Protein AF-A0AAU7D6H2-F1 (afdb_monomer_lite)

Secondary structure (DSSP, 8-state):
---------------------------PPPPPP--HHHHHHHHHTT-S-------TT-HHHHHHHHHHHHSTTHHHH------TT--GGGHHHHHHHHTT----HHHHTHHHHS-S-TT------TT--

Organism: NCBI:txid3035702

Sequence (129 aa):
MVKATTIALLIAALVTSVESSTAIGQTTALPTVTMATDGILNAFQNNPLVGLSDSHGFAQEEDFYVSLVRDPRFAKQVGNVVVEFGNASQQQTIDRYVNGGDVPYDELREVWADTSYVGWFPQLRPWDT

Structure (mmCIF, N/CA/C/O backbone):
data_AF-A0AAU7D6H2-F1
#
_entry.id   AF-A0AAU7D6H2-F1
#
loop_
_atom_site.group_PDB
_atom_site.id
_atom_site.type_symbol
_atom_site.label_atom_id
_atom_site.label_alt_id
_atom_site.label_comp_id
_atom_site.label_asym_id
_atom_site.label_entity_id
_atom_site.label_seq_id
_atom_site.pdbx_PDB_ins_code
_atom_site.Cartn_x
_atom_site.Cartn_y
_atom_site.Cartn_z
_atom_site.occupancy
_atom_site.B_iso_or_equiv
_atom_site.auth_seq_id
_atom_site.auth_comp_id
_atom_site.auth_asym_id
_atom_site.auth_atom_id
_atom_site.pdbx_PDB_model_num
ATOM 1 N N . MET A 1 1 ? -25.245 67.873 -8.830 1.00 43.09 1 MET A N 1
ATOM 2 C CA . MET A 1 1 ? -24.529 66.581 -8.822 1.00 43.09 1 MET A CA 1
ATOM 3 C C . MET A 1 1 ? -23.311 66.692 -7.924 1.00 43.09 1 MET A C 1
ATOM 5 O O . MET A 1 1 ? -22.294 67.167 -8.387 1.00 43.09 1 MET A O 1
ATOM 9 N N . VAL A 1 2 ? -23.461 66.312 -6.653 1.00 38.94 2 VAL A N 1
ATOM 10 C CA . VAL A 1 2 ? -22.453 65.730 -5.745 1.00 38.94 2 VAL A CA 1
ATOM 11 C C . VAL A 1 2 ? -23.292 65.108 -4.627 1.00 38.94 2 VAL A C 1
ATOM 13 O O . VAL A 1 2 ? -24.121 65.812 -4.056 1.00 38.94 2 VAL A O 1
ATOM 16 N N . LYS A 1 3 ? -23.124 63.822 -4.320 1.00 32.12 3 LYS A N 1
ATOM 17 C CA . LYS A 1 3 ? -23.473 63.274 -3.001 1.00 32.12 3 LYS A CA 1
ATOM 18 C C . LYS A 1 3 ? -22.454 62.197 -2.656 1.00 32.12 3 LYS A C 1
ATOM 20 O O . LYS A 1 3 ? -22.535 61.064 -3.119 1.00 32.12 3 LYS A O 1
ATOM 25 N N . ALA A 1 4 ? -21.460 62.625 -1.886 1.00 41.56 4 ALA A N 1
ATOM 26 C CA . ALA A 1 4 ? -20.564 61.759 -1.145 1.00 41.56 4 ALA A CA 1
ATOM 27 C C . ALA A 1 4 ? -21.394 60.892 -0.191 1.00 41.56 4 ALA A C 1
ATOM 29 O O . ALA A 1 4 ? -22.298 61.405 0.468 1.00 41.56 4 ALA A O 1
ATOM 30 N N . THR A 1 5 ? -21.088 59.599 -0.117 1.00 42.31 5 THR A N 1
ATOM 31 C CA . THR A 1 5 ? -21.578 58.747 0.969 1.00 42.31 5 THR A CA 1
ATOM 32 C C . THR A 1 5 ? -20.379 58.123 1.663 1.00 42.31 5 THR A C 1
ATOM 34 O O . THR A 1 5 ? -19.581 57.406 1.068 1.00 42.31 5 THR A O 1
ATOM 37 N N . THR A 1 6 ? -20.258 58.522 2.919 1.00 36.59 6 THR A N 1
ATOM 38 C CA . THR A 1 6 ? -19.269 58.204 3.940 1.00 36.59 6 THR A CA 1
ATOM 39 C C . THR A 1 6 ? -19.130 56.700 4.175 1.00 36.59 6 THR A C 1
ATOM 41 O O . THR A 1 6 ? -20.121 56.020 4.432 1.00 36.59 6 THR A O 1
ATOM 44 N N . ILE A 1 7 ? -17.896 56.191 4.157 1.00 39.84 7 ILE A N 1
ATOM 45 C CA . ILE A 1 7 ? -17.556 54.862 4.679 1.00 39.84 7 ILE A CA 1
ATOM 46 C C . ILE A 1 7 ? -17.443 54.992 6.201 1.00 39.84 7 ILE A C 1
ATOM 48 O O . ILE A 1 7 ? -16.551 55.672 6.708 1.00 39.84 7 ILE A O 1
ATOM 52 N N . ALA A 1 8 ? -18.372 54.379 6.930 1.00 36.53 8 ALA A N 1
ATOM 53 C CA . ALA A 1 8 ? -18.313 54.284 8.382 1.00 36.53 8 ALA A CA 1
ATOM 54 C C . ALA A 1 8 ? -17.320 53.180 8.785 1.00 36.53 8 ALA A C 1
ATOM 56 O O . ALA A 1 8 ? -17.556 51.999 8.541 1.00 36.53 8 ALA A O 1
ATOM 57 N N . LEU A 1 9 ? -16.203 53.573 9.399 1.00 34.91 9 LEU A N 1
ATOM 58 C CA . LEU A 1 9 ? -15.271 52.674 10.080 1.00 34.91 9 LEU A CA 1
ATOM 59 C C . LEU A 1 9 ? -15.867 52.271 11.437 1.00 34.91 9 LEU A C 1
ATOM 61 O O . LEU A 1 9 ? -15.878 53.060 12.379 1.00 34.91 9 LEU A O 1
ATOM 65 N N . LEU A 1 10 ? -16.367 51.040 11.533 1.00 36.06 10 LEU A N 1
ATOM 66 C CA . LEU A 1 10 ? -16.725 50.392 12.795 1.00 36.06 10 LEU A CA 1
ATOM 67 C C . LEU A 1 10 ? -15.473 49.722 13.375 1.00 36.06 10 LEU A C 1
ATOM 69 O O . LEU A 1 10 ? -15.108 48.620 12.977 1.00 36.06 10 LEU A O 1
ATOM 73 N N . ILE A 1 11 ? -14.808 50.394 14.315 1.00 40.72 11 ILE A N 1
ATOM 74 C CA . ILE A 1 11 ? -13.787 49.773 15.168 1.00 40.72 11 ILE A CA 1
ATOM 75 C C . ILE A 1 11 ? -14.528 49.155 16.356 1.00 40.72 11 ILE A C 1
ATOM 77 O O . ILE A 1 11 ? -14.877 49.845 17.312 1.00 40.72 11 ILE A O 1
ATOM 81 N N . ALA A 1 12 ? -14.819 47.858 16.276 1.00 46.69 12 ALA A N 1
ATOM 82 C CA . ALA A 1 12 ? -15.301 47.096 17.419 1.00 46.69 12 ALA A CA 1
ATOM 83 C C . ALA A 1 12 ? -14.110 46.788 18.340 1.00 46.69 12 ALA A C 1
ATOM 85 O O . ALA A 1 12 ? -13.179 46.082 17.955 1.00 46.69 12 ALA A O 1
ATOM 86 N N . ALA A 1 13 ? -14.127 47.347 19.550 1.00 45.62 13 ALA A N 1
ATOM 87 C CA . ALA A 1 13 ? -13.177 47.015 20.601 1.00 45.62 13 ALA A CA 1
ATOM 88 C C . ALA A 1 13 ? -13.409 45.563 21.052 1.00 45.62 13 ALA A C 1
ATOM 90 O O . ALA A 1 13 ? -14.440 45.248 21.646 1.00 45.62 13 ALA A O 1
ATOM 91 N N . LEU A 1 14 ? -12.462 44.675 20.746 1.00 45.78 14 LEU A N 1
ATOM 92 C CA . LEU A 1 14 ? -12.494 43.284 21.182 1.00 45.78 14 LEU A CA 1
ATOM 93 C C . LEU A 1 14 ? -11.931 43.202 22.607 1.00 45.78 14 LEU A C 1
ATOM 95 O O . LEU A 1 14 ? -10.720 43.240 22.816 1.00 45.78 14 LEU A O 1
ATOM 99 N N . VAL A 1 15 ? -12.820 43.127 23.595 1.00 49.16 15 VAL A N 1
ATOM 100 C CA . VAL A 1 15 ? -12.459 42.815 24.981 1.00 49.16 15 VAL A CA 1
ATOM 101 C C . VAL A 1 15 ? -12.244 41.305 25.057 1.00 49.16 15 VAL A C 1
ATOM 103 O O . VAL A 1 15 ? -13.202 40.539 25.006 1.00 49.16 15 VAL A O 1
ATOM 106 N N . THR A 1 16 ? -10.993 40.852 25.126 1.00 46.16 16 THR A N 1
ATOM 107 C CA . THR A 1 16 ? -10.682 39.431 25.326 1.00 46.16 16 THR A CA 1
ATOM 108 C C . THR A 1 16 ? -10.769 39.101 26.812 1.00 46.16 16 THR A C 1
ATOM 110 O O . THR A 1 16 ? -9.830 39.345 27.571 1.00 46.16 16 THR A O 1
ATOM 113 N N . SER A 1 17 ? -11.906 38.563 27.238 1.00 51.59 17 SER A N 1
ATOM 114 C CA . SER A 1 17 ? -12.045 37.904 28.535 1.00 51.59 17 SER A CA 1
ATOM 115 C C . SER A 1 17 ? -11.160 36.655 28.550 1.00 51.59 17 SER A C 1
ATOM 117 O O . SER A 1 17 ? -11.364 35.740 27.757 1.00 51.59 17 SER A O 1
ATOM 119 N N . VAL A 1 18 ? -10.160 36.614 29.432 1.00 57.22 18 VAL A N 1
ATOM 120 C CA . VAL A 1 18 ? -9.384 35.394 29.690 1.00 57.22 18 VAL A CA 1
ATOM 121 C C . VAL A 1 18 ? -10.233 34.499 30.585 1.00 57.22 18 VAL A C 1
ATOM 123 O O . VAL A 1 18 ? -10.263 34.668 31.803 1.00 57.22 18 VAL A O 1
ATOM 126 N N . GLU A 1 19 ? -10.961 33.560 29.988 1.00 59.44 19 GLU A N 1
ATOM 127 C CA . GLU A 1 19 ? -11.596 32.490 30.750 1.00 59.44 19 GLU A CA 1
ATOM 128 C C . GLU A 1 19 ? -10.509 31.514 31.206 1.00 59.44 19 GLU A C 1
ATOM 130 O O . GLU A 1 19 ? -9.864 30.831 30.409 1.00 59.44 19 GLU A O 1
ATOM 135 N N . SER A 1 20 ? -10.266 31.479 32.516 1.00 58.19 20 SER A N 1
ATOM 136 C CA . SER A 1 20 ? -9.410 30.463 33.122 1.00 58.19 20 SER A CA 1
ATOM 137 C C . SER A 1 20 ? -10.105 29.114 32.974 1.00 58.19 20 SER A C 1
ATOM 139 O O . SER A 1 20 ? -11.061 28.823 33.690 1.00 58.19 20 SER A O 1
ATOM 141 N N . SER A 1 21 ? -9.642 28.300 32.026 1.00 63.03 21 SER A N 1
ATOM 142 C CA . SER A 1 21 ? -10.105 26.923 31.879 1.00 63.03 21 SER A CA 1
ATOM 143 C C . SER A 1 21 ? -9.681 26.135 33.114 1.00 63.03 21 SER A C 1
ATOM 145 O O . SER A 1 21 ? -8.500 25.857 33.321 1.00 63.03 21 SER A O 1
ATOM 147 N N . THR A 1 22 ? -10.645 25.785 33.961 1.00 53.06 22 THR A N 1
ATOM 148 C CA . THR A 1 22 ? -10.443 24.775 34.993 1.00 53.06 22 THR A CA 1
ATOM 149 C C . THR A 1 22 ? -10.204 23.446 34.286 1.00 53.06 22 THR A C 1
ATOM 151 O O . THR A 1 22 ? -11.065 22.938 33.570 1.00 53.06 22 THR A O 1
ATOM 154 N N . ALA A 1 23 ? -9.003 22.891 34.444 1.00 58.06 23 ALA A N 1
ATOM 155 C CA . ALA A 1 23 ? -8.692 21.560 33.951 1.00 58.06 23 ALA A CA 1
ATOM 156 C C . ALA A 1 23 ? -9.564 20.545 34.705 1.00 58.06 23 ALA A C 1
ATOM 158 O O . ALA A 1 23 ? -9.246 20.138 35.823 1.00 58.06 23 ALA A O 1
ATOM 159 N N . ILE A 1 24 ? -10.690 20.153 34.108 1.00 61.34 24 ILE A N 1
ATOM 160 C CA . ILE A 1 24 ? -11.393 18.937 34.504 1.00 61.34 24 ILE A CA 1
ATOM 161 C C . ILE A 1 24 ? -10.437 17.803 34.150 1.00 61.34 24 ILE A C 1
ATOM 163 O O . ILE A 1 24 ? -10.179 17.555 32.974 1.00 61.34 24 ILE A O 1
ATOM 167 N N . GLY A 1 25 ? -9.863 17.159 35.166 1.00 56.00 25 GLY A N 1
ATOM 168 C CA . GLY A 1 25 ? -9.032 15.977 34.987 1.00 56.00 25 GLY A CA 1
ATOM 169 C C . GLY A 1 25 ? -9.838 14.898 34.272 1.00 56.00 25 GLY A C 1
ATOM 170 O O . GLY A 1 25 ? -10.640 14.199 34.891 1.00 56.00 25 GLY A O 1
ATOM 171 N N . GLN A 1 26 ? -9.653 14.787 32.958 1.00 57.81 26 GLN A N 1
ATOM 172 C CA . GLN A 1 26 ? -10.200 13.697 32.169 1.00 57.81 26 GLN A CA 1
ATOM 173 C C . GLN A 1 26 ? -9.513 12.428 32.663 1.00 57.81 26 GLN A C 1
ATOM 175 O O . GLN A 1 26 ? -8.331 12.201 32.421 1.00 57.81 26 GLN A O 1
ATOM 180 N N . THR A 1 27 ? -10.249 11.620 33.422 1.00 58.69 27 THR A N 1
ATOM 181 C CA . THR A 1 27 ? -9.811 10.265 33.748 1.00 58.69 27 THR A CA 1
ATOM 182 C C . THR A 1 27 ? -10.003 9.452 32.477 1.00 58.69 27 THR A C 1
ATOM 184 O O . THR A 1 27 ? -11.068 8.883 32.244 1.00 58.69 27 THR A O 1
ATOM 187 N N . THR A 1 28 ? -9.022 9.499 31.582 1.00 70.06 28 THR A N 1
ATOM 188 C CA . THR A 1 28 ? -9.050 8.720 30.349 1.00 70.06 28 THR A CA 1
ATOM 189 C C . THR A 1 28 ? -8.975 7.254 30.747 1.00 70.06 28 THR A C 1
ATOM 191 O O . THR A 1 28 ? -8.010 6.828 31.384 1.00 70.06 28 THR A O 1
ATOM 194 N N . ALA A 1 29 ? -10.018 6.486 30.430 1.00 78.81 29 ALA A N 1
ATOM 195 C CA . ALA A 1 29 ? -9.981 5.041 30.599 1.00 78.81 29 ALA A CA 1
ATOM 196 C C . ALA A 1 29 ? -8.743 4.480 29.883 1.00 78.81 29 ALA A C 1
ATOM 198 O O . ALA A 1 29 ? -8.362 4.975 28.818 1.00 78.81 29 ALA A O 1
ATOM 199 N N . LEU A 1 30 ? -8.111 3.461 30.473 1.00 82.12 30 LEU A N 1
ATOM 200 C CA . LEU A 1 30 ? -6.979 2.800 29.832 1.00 82.12 30 LEU A CA 1
ATOM 201 C C . LEU A 1 30 ? -7.412 2.262 28.459 1.00 82.12 30 LEU A C 1
ATOM 203 O O . LEU A 1 30 ? -8.517 1.719 28.339 1.00 82.12 30 LEU A O 1
ATOM 207 N N . PRO A 1 31 ? -6.565 2.399 27.426 1.00 78.81 31 PRO A N 1
ATOM 208 C CA . PRO A 1 31 ? -6.884 1.877 26.110 1.00 78.81 31 PRO A CA 1
ATOM 209 C C . PRO A 1 31 ? -7.074 0.360 26.187 1.00 78.81 31 PRO A C 1
ATOM 211 O O . PRO A 1 31 ? -6.326 -0.350 26.860 1.00 78.81 31 PRO A O 1
ATOM 214 N N . THR A 1 32 ? -8.092 -0.145 25.492 1.00 85.62 32 THR A N 1
ATOM 215 C CA . THR A 1 32 ? -8.291 -1.591 25.350 1.00 85.62 32 THR A CA 1
ATOM 216 C C . THR A 1 32 ? -7.295 -2.128 24.329 1.00 85.62 32 THR A C 1
ATOM 218 O O . THR A 1 32 ? -7.240 -1.635 23.203 1.00 85.62 32 THR A O 1
ATOM 221 N N . VAL A 1 33 ? -6.511 -3.138 24.713 1.00 89.69 33 VAL A N 1
ATOM 222 C CA . VAL A 1 33 ? -5.588 -3.814 23.793 1.00 89.69 33 VAL A CA 1
ATOM 223 C C . VAL A 1 33 ? -6.400 -4.629 22.791 1.00 89.69 33 VAL A C 1
ATOM 225 O O . VAL A 1 33 ? -7.233 -5.449 23.172 1.00 89.69 33 VAL A O 1
ATOM 228 N N . THR A 1 34 ? -6.152 -4.397 21.507 1.00 92.00 34 THR A N 1
ATOM 229 C CA . THR A 1 34 ? -6.779 -5.105 20.385 1.00 92.00 34 THR A CA 1
ATOM 230 C C . THR A 1 34 ? -5.703 -5.529 19.389 1.00 92.00 34 THR A C 1
ATOM 232 O O . THR A 1 34 ? -4.536 -5.155 19.533 1.00 92.00 34 THR A O 1
ATOM 235 N N . MET A 1 35 ? -6.071 -6.330 18.386 1.00 94.88 35 MET A N 1
ATOM 236 C CA . MET A 1 35 ? -5.155 -6.650 17.292 1.00 94.88 35 MET A CA 1
ATOM 237 C C . MET A 1 35 ? -4.765 -5.365 16.555 1.00 94.88 35 MET A C 1
ATOM 239 O O . MET A 1 35 ? -5.632 -4.552 16.236 1.00 94.88 35 MET A O 1
ATOM 243 N N . ALA A 1 36 ? -3.479 -5.197 16.236 1.00 94.50 36 ALA A N 1
ATOM 244 C CA . ALA A 1 36 ? -2.983 -3.990 15.568 1.00 94.50 36 ALA A CA 1
ATOM 245 C C . ALA A 1 36 ? -3.727 -3.705 14.250 1.00 94.50 36 ALA A C 1
ATOM 247 O O . ALA A 1 36 ? -4.129 -2.571 14.002 1.00 94.50 36 ALA A O 1
ATOM 248 N N . THR A 1 37 ? -4.007 -4.747 13.459 1.00 96.56 37 THR A N 1
ATOM 249 C CA . THR A 1 37 ? -4.824 -4.658 12.240 1.00 96.56 37 THR A CA 1
ATOM 250 C C . THR A 1 37 ? -6.205 -4.057 12.507 1.00 96.56 37 THR A C 1
ATOM 252 O O . THR A 1 37 ? -6.641 -3.177 11.770 1.00 96.56 37 THR A O 1
ATOM 255 N N . ASP A 1 38 ? -6.887 -4.481 13.575 1.00 96.19 38 ASP A N 1
ATOM 256 C CA . ASP A 1 38 ? -8.219 -3.969 13.915 1.00 96.19 38 ASP A CA 1
ATOM 257 C C . ASP A 1 38 ? -8.148 -2.510 14.373 1.00 96.19 38 ASP A C 1
ATOM 259 O O . ASP A 1 38 ? -8.978 -1.698 13.967 1.00 96.19 38 ASP A O 1
ATOM 263 N N . GLY A 1 39 ? -7.130 -2.157 15.162 1.00 95.19 39 GLY A N 1
ATOM 264 C CA . GLY A 1 39 ? -6.885 -0.780 15.585 1.00 95.19 39 GLY A CA 1
ATOM 265 C C . GLY A 1 39 ? -6.657 0.168 14.404 1.00 95.19 39 GLY A C 1
ATOM 266 O O . GLY A 1 39 ? -7.264 1.238 14.355 1.00 95.19 39 GLY A O 1
ATOM 267 N N . ILE A 1 40 ? -5.843 -0.241 13.426 1.00 96.12 40 ILE A N 1
ATOM 268 C CA . ILE A 1 40 ? -5.552 0.549 12.220 1.00 96.12 40 ILE A CA 1
ATOM 269 C C . ILE A 1 40 ? -6.805 0.715 11.356 1.00 96.12 40 ILE A C 1
ATOM 271 O O . ILE A 1 40 ? -7.146 1.836 10.981 1.00 96.12 40 ILE A O 1
ATOM 275 N N . LEU A 1 41 ? -7.533 -0.370 11.072 1.00 96.12 41 LEU A N 1
ATOM 276 C CA . LEU A 1 41 ? -8.770 -0.296 10.284 1.00 96.12 41 LEU A CA 1
ATOM 277 C C . LEU A 1 41 ? -9.841 0.550 10.989 1.00 96.12 41 LEU A C 1
ATOM 279 O O . LEU A 1 41 ? -10.536 1.338 10.352 1.00 96.12 41 LEU A O 1
ATOM 283 N N . ASN A 1 42 ? -9.940 0.453 12.316 1.00 95.25 42 ASN A N 1
ATOM 284 C CA . ASN A 1 42 ? -10.833 1.301 13.098 1.00 95.25 42 ASN A CA 1
ATOM 285 C C . ASN A 1 42 ? -10.422 2.782 13.047 1.00 95.25 42 ASN A C 1
ATOM 287 O O . ASN A 1 42 ? -11.286 3.657 12.998 1.00 95.25 42 ASN A O 1
ATOM 291 N N . ALA A 1 43 ? -9.122 3.089 13.013 1.00 95.25 43 ALA A N 1
ATOM 292 C CA . ALA A 1 43 ? -8.649 4.465 12.887 1.00 95.25 43 ALA A CA 1
ATOM 293 C C . ALA A 1 43 ? -9.125 5.119 11.577 1.00 95.25 43 ALA A C 1
ATOM 295 O O . ALA A 1 43 ? -9.534 6.282 11.605 1.00 95.25 43 ALA A O 1
ATOM 296 N N . PHE A 1 44 ? -9.177 4.369 10.471 1.00 96.12 44 PHE A N 1
ATOM 297 C CA . PHE A 1 44 ? -9.694 4.862 9.188 1.00 96.12 44 PHE A CA 1
ATOM 298 C C . PHE A 1 44 ? -11.186 5.231 9.204 1.00 96.12 44 PHE A C 1
ATOM 300 O O . PHE A 1 44 ? -11.628 5.995 8.350 1.00 96.12 44 PHE A O 1
ATOM 307 N N . GLN A 1 45 ? -11.972 4.769 10.186 1.00 93.69 45 GLN A N 1
ATOM 308 C CA . GLN A 1 45 ? -13.390 5.149 10.293 1.00 93.69 45 GLN A CA 1
ATOM 309 C C . GLN A 1 45 ? -13.584 6.645 10.566 1.00 93.69 45 GLN A C 1
ATOM 311 O O . GLN A 1 45 ? -14.589 7.219 10.153 1.00 93.69 45 GLN A O 1
ATOM 316 N N . ASN A 1 46 ? -12.630 7.269 11.263 1.00 95.44 46 ASN A N 1
ATOM 317 C CA . ASN A 1 46 ? -12.707 8.674 11.671 1.00 95.44 46 ASN A CA 1
ATOM 318 C C . ASN A 1 46 ? -11.554 9.524 11.120 1.00 95.44 46 ASN A C 1
ATOM 320 O O . ASN A 1 46 ? -11.590 10.746 11.249 1.00 95.44 46 ASN A O 1
ATOM 324 N N . ASN A 1 47 ? -10.535 8.900 10.520 1.00 96.50 47 ASN A N 1
ATOM 325 C CA . ASN A 1 47 ? -9.349 9.579 10.011 1.00 96.50 47 ASN A CA 1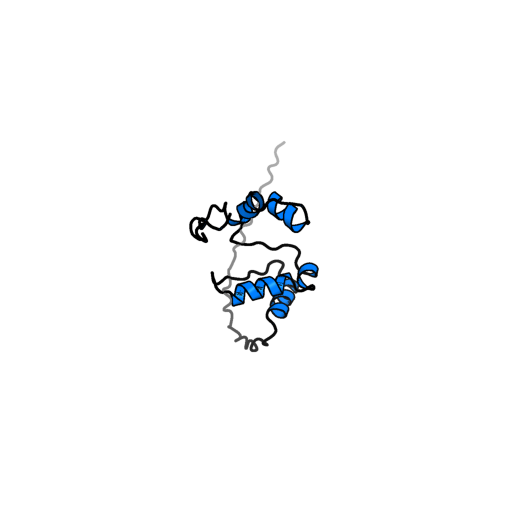
ATOM 326 C C . ASN A 1 47 ? -9.144 9.233 8.529 1.00 96.50 47 ASN A C 1
ATOM 328 O O . ASN A 1 47 ? -8.962 8.061 8.204 1.00 96.50 47 ASN A O 1
ATOM 332 N N . PRO A 1 48 ? -9.111 10.224 7.620 1.00 94.12 48 PRO A N 1
ATOM 333 C CA . PRO A 1 48 ? -8.870 9.972 6.197 1.00 94.12 48 PRO A CA 1
ATOM 334 C C . PRO A 1 48 ? -7.421 9.558 5.896 1.00 94.12 48 PRO A C 1
ATOM 336 O O . PRO A 1 48 ? -7.131 9.081 4.803 1.00 94.12 48 PRO A O 1
ATOM 339 N N . LEU A 1 49 ? -6.512 9.758 6.853 1.00 96.19 49 LEU A N 1
ATOM 340 C CA . LEU A 1 49 ? -5.102 9.410 6.769 1.00 96.19 49 LEU A CA 1
ATOM 341 C C . LEU A 1 49 ? -4.665 8.792 8.098 1.00 96.19 49 LEU A C 1
ATOM 343 O O . LEU A 1 49 ? -4.894 9.374 9.158 1.00 96.19 49 LEU A O 1
ATOM 347 N N . VAL A 1 50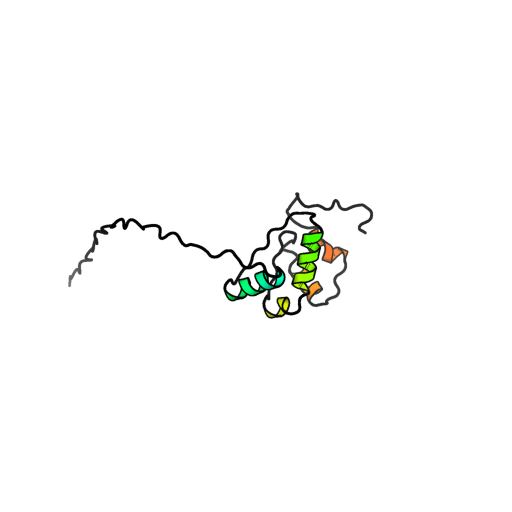 ? -4.007 7.638 8.027 1.00 97.38 50 VAL A N 1
ATOM 348 C CA . VAL A 1 50 ? -3.376 6.969 9.167 1.00 97.38 50 VAL A CA 1
ATOM 349 C C . VAL A 1 50 ? -1.900 6.802 8.833 1.00 97.38 50 VAL A C 1
ATOM 351 O O . VAL A 1 50 ? -1.563 6.177 7.831 1.00 97.38 50 VAL A O 1
ATOM 354 N N . GLY A 1 51 ? -1.029 7.396 9.648 1.00 96.56 51 GLY A N 1
ATOM 355 C CA . GLY A 1 51 ? 0.419 7.244 9.523 1.00 96.56 51 GLY A CA 1
ATOM 356 C C . GLY A 1 51 ? 0.919 6.081 10.372 1.00 96.56 51 GLY A C 1
ATOM 357 O O . GLY A 1 51 ? 0.528 5.959 11.533 1.00 96.56 51 GLY A O 1
ATOM 358 N N . LEU A 1 52 ? 1.791 5.256 9.798 1.00 95.50 52 LEU A N 1
ATOM 359 C CA . LEU A 1 52 ? 2.549 4.227 10.504 1.00 95.50 52 LEU A CA 1
ATOM 360 C C . LEU A 1 52 ? 4.022 4.645 10.458 1.00 95.50 52 LEU A C 1
ATOM 362 O O . LEU A 1 52 ? 4.523 4.996 9.392 1.00 95.50 52 LEU A O 1
ATOM 366 N N . SER A 1 53 ? 4.680 4.698 11.613 1.00 92.19 53 SER A N 1
ATOM 367 C CA . SER A 1 53 ? 6.128 4.918 11.690 1.00 92.19 53 SER A CA 1
ATOM 368 C C . SER A 1 53 ? 6.855 3.619 11.400 1.00 92.19 53 SER A C 1
ATOM 370 O O . SER A 1 53 ? 6.359 2.596 11.843 1.00 92.19 53 SER A O 1
ATOM 372 N N . ASP A 1 54 ? 8.037 3.674 10.796 1.00 89.12 54 ASP A N 1
ATOM 373 C CA . ASP A 1 54 ? 8.878 2.502 10.552 1.00 89.12 54 ASP A CA 1
ATOM 374 C C . ASP A 1 54 ? 10.144 2.538 11.420 1.00 89.12 54 ASP A C 1
ATOM 376 O O . ASP A 1 54 ? 10.800 3.579 11.539 1.00 89.12 54 ASP A O 1
ATOM 380 N N . SER A 1 55 ? 10.504 1.405 12.023 1.00 92.00 55 SER A N 1
ATOM 381 C CA . SER A 1 55 ? 11.824 1.182 12.601 1.00 92.00 55 SER A CA 1
ATOM 382 C C . SER A 1 55 ? 12.685 0.422 11.594 1.00 92.00 55 SER A C 1
ATOM 384 O O . SER A 1 55 ? 12.681 -0.808 11.567 1.00 92.00 55 SER A O 1
ATOM 386 N N . HIS A 1 56 ? 13.477 1.150 10.803 1.00 87.88 56 HIS A N 1
ATOM 387 C CA . HIS A 1 56 ? 14.229 0.578 9.681 1.00 87.88 56 HIS A CA 1
ATOM 388 C C . HIS A 1 56 ? 14.987 -0.717 10.019 1.00 87.88 56 HIS A C 1
ATOM 390 O O . HIS A 1 56 ? 15.782 -0.773 10.962 1.00 87.88 56 HIS A O 1
ATOM 396 N N . GLY A 1 57 ? 14.785 -1.743 9.185 1.00 86.19 57 GLY A N 1
ATOM 397 C CA . GLY A 1 57 ? 15.437 -3.048 9.308 1.00 86.19 57 GLY A CA 1
ATOM 398 C C . GLY A 1 57 ? 14.832 -3.961 10.378 1.00 86.19 57 GLY A C 1
ATOM 399 O O . GLY A 1 57 ? 15.459 -4.959 10.751 1.00 86.19 57 GLY A O 1
ATOM 400 N N . PHE A 1 58 ? 13.642 -3.640 10.896 1.00 93.69 58 PHE A N 1
ATOM 401 C CA . PHE A 1 58 ? 12.928 -4.480 11.850 1.00 93.69 58 PHE A CA 1
ATOM 402 C C . PHE A 1 58 ? 11.974 -5.449 11.137 1.0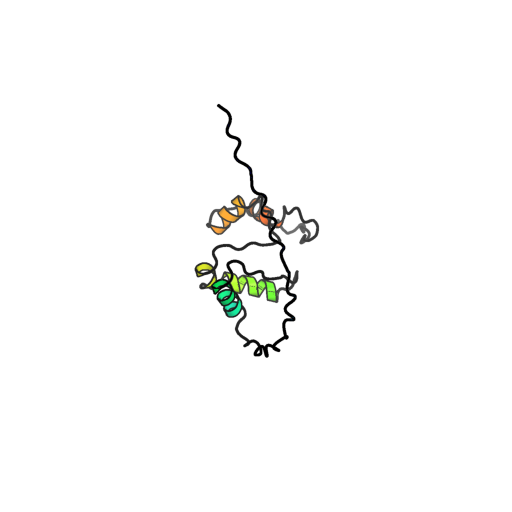0 93.69 58 PHE A C 1
ATOM 404 O O . PHE A 1 58 ? 10.812 -5.153 10.878 1.00 93.69 58 PHE A O 1
ATOM 411 N N . ALA A 1 59 ? 12.469 -6.656 10.859 1.00 93.62 59 ALA A N 1
ATOM 412 C CA . ALA A 1 59 ? 11.756 -7.662 10.066 1.00 93.62 59 ALA A CA 1
ATOM 413 C C . ALA A 1 59 ? 10.333 -7.983 10.566 1.00 93.62 59 ALA A C 1
ATOM 415 O O . ALA A 1 59 ? 9.433 -8.196 9.763 1.00 93.62 59 ALA A O 1
ATOM 416 N N . GLN A 1 60 ? 10.096 -7.996 11.883 1.00 95.44 60 GLN A N 1
ATOM 417 C CA . GLN A 1 60 ? 8.764 -8.264 12.440 1.00 95.44 60 GLN A CA 1
ATOM 418 C C . GLN A 1 60 ? 7.737 -7.187 12.064 1.00 95.44 60 GLN A C 1
ATOM 420 O O . GLN A 1 60 ? 6.548 -7.479 11.943 1.00 95.44 60 GLN A O 1
ATOM 425 N N . GLU A 1 61 ? 8.185 -5.945 11.915 1.00 94.88 61 GLU A N 1
ATOM 426 C CA . GLU A 1 61 ? 7.351 -4.828 11.486 1.00 94.88 61 GLU A CA 1
ATOM 427 C C . GLU A 1 61 ? 7.103 -4.876 9.972 1.00 94.88 61 GLU A C 1
ATOM 429 O O . GLU A 1 61 ? 5.959 -4.738 9.540 1.00 94.88 61 GLU A O 1
ATOM 434 N N . GLU A 1 62 ? 8.120 -5.212 9.176 1.00 93.19 62 GLU A N 1
ATOM 435 C CA . GLU A 1 62 ? 7.968 -5.464 7.736 1.00 93.19 62 GLU A CA 1
ATOM 436 C C . GLU A 1 62 ? 6.975 -6.614 7.460 1.00 93.19 62 GLU A C 1
ATOM 438 O O . GLU A 1 62 ? 6.047 -6.470 6.655 1.00 93.19 62 GLU A O 1
ATOM 443 N N . ASP A 1 63 ? 7.096 -7.729 8.191 1.00 96.56 63 ASP A N 1
ATOM 444 C CA . ASP A 1 63 ? 6.161 -8.861 8.139 1.00 96.56 63 ASP A CA 1
ATOM 445 C C . ASP A 1 63 ? 4.735 -8.427 8.506 1.00 96.56 63 ASP A C 1
ATOM 447 O O . ASP A 1 63 ? 3.753 -8.852 7.880 1.00 96.56 63 ASP A O 1
ATOM 451 N N . PHE A 1 64 ? 4.604 -7.548 9.504 1.00 96.88 64 PHE A N 1
ATOM 452 C CA . PHE A 1 64 ? 3.318 -6.985 9.882 1.00 96.88 64 PHE A CA 1
ATOM 453 C C . PHE A 1 64 ? 2.717 -6.143 8.750 1.00 96.88 64 PHE A C 1
ATOM 455 O O . PHE A 1 64 ? 1.548 -6.357 8.422 1.00 96.88 64 PHE A O 1
ATOM 462 N N . TYR A 1 65 ? 3.481 -5.265 8.093 1.00 96.12 65 TYR A N 1
ATOM 463 C CA . TYR A 1 65 ? 2.995 -4.477 6.954 1.00 96.12 65 TYR A CA 1
ATOM 464 C C . TYR A 1 65 ? 2.522 -5.350 5.794 1.00 96.12 65 TYR A C 1
ATOM 466 O O . TYR A 1 65 ? 1.436 -5.122 5.251 1.00 96.12 65 TYR A O 1
ATOM 474 N N . VAL A 1 66 ? 3.271 -6.406 5.466 1.00 95.62 66 VAL A N 1
ATOM 475 C CA . VAL A 1 66 ? 2.854 -7.386 4.456 1.00 95.62 66 VAL A CA 1
ATOM 476 C C . VAL A 1 66 ? 1.549 -8.071 4.868 1.00 95.62 66 VAL A C 1
ATOM 478 O O . VAL A 1 66 ? 0.650 -8.233 4.038 1.00 95.62 66 VAL A O 1
ATOM 481 N N . SER A 1 67 ? 1.408 -8.456 6.140 1.00 97.00 67 SER A N 1
ATOM 482 C CA . SER A 1 67 ? 0.177 -9.073 6.648 1.00 97.00 67 SER A CA 1
ATOM 483 C C . SER A 1 67 ? -1.023 -8.117 6.612 1.00 97.00 67 SER A C 1
ATOM 485 O O . SER A 1 67 ? -2.124 -8.532 6.249 1.00 97.00 67 SER A O 1
ATOM 487 N N . LEU A 1 68 ? -0.804 -6.835 6.920 1.00 96.94 68 LEU A N 1
ATOM 488 C CA . LEU A 1 68 ? -1.821 -5.790 6.944 1.00 96.94 68 LEU A CA 1
ATOM 489 C C . LEU A 1 68 ? -2.367 -5.519 5.540 1.00 96.94 68 LEU A C 1
ATOM 491 O O . LEU A 1 68 ? -3.579 -5.556 5.348 1.00 96.94 68 LEU A O 1
ATOM 495 N N . VAL A 1 69 ? -1.489 -5.307 4.554 1.00 95.69 69 VAL A N 1
ATOM 496 C CA . VAL A 1 69 ? -1.892 -5.039 3.160 1.00 95.69 69 VAL A CA 1
ATOM 497 C C . VAL A 1 69 ? -2.581 -6.255 2.526 1.00 95.69 69 VAL A C 1
ATOM 499 O O . VAL A 1 69 ? -3.442 -6.100 1.661 1.00 95.69 69 VAL A O 1
ATOM 502 N N . ARG A 1 70 ? -2.249 -7.474 2.973 1.00 95.31 70 ARG A N 1
ATOM 503 C CA . ARG A 1 70 ? -2.897 -8.720 2.526 1.00 95.31 70 ARG A CA 1
ATOM 504 C C . ARG A 1 70 ? -4.236 -9.009 3.208 1.00 95.31 70 ARG A C 1
ATOM 506 O O . ARG A 1 70 ? -4.959 -9.885 2.728 1.00 95.31 70 ARG A O 1
ATOM 513 N N . ASP A 1 71 ? -4.589 -8.321 4.296 1.00 97.06 71 ASP A N 1
ATOM 514 C CA . ASP A 1 71 ? -5.903 -8.489 4.920 1.00 97.06 71 ASP A CA 1
ATOM 515 C C . ASP A 1 71 ? -6.993 -8.026 3.930 1.00 97.06 71 ASP A C 1
ATOM 517 O O . ASP A 1 71 ? -6.986 -6.877 3.483 1.00 97.06 71 ASP A O 1
ATOM 521 N N . PRO A 1 72 ? -7.978 -8.873 3.579 1.00 95.25 72 PRO A N 1
ATOM 522 C CA . PRO A 1 72 ? -9.000 -8.523 2.593 1.00 95.25 72 PRO A CA 1
ATOM 523 C C . PRO A 1 72 ? -9.902 -7.357 3.026 1.00 95.25 72 PRO A C 1
ATOM 525 O O . PRO A 1 72 ? -10.638 -6.810 2.204 1.00 95.25 72 PRO A O 1
ATOM 528 N N . ARG A 1 73 ? -9.902 -6.985 4.311 1.00 96.62 73 ARG A N 1
ATOM 529 C CA . ARG A 1 73 ? -10.582 -5.787 4.819 1.00 96.62 73 ARG A CA 1
ATOM 530 C C . ARG A 1 73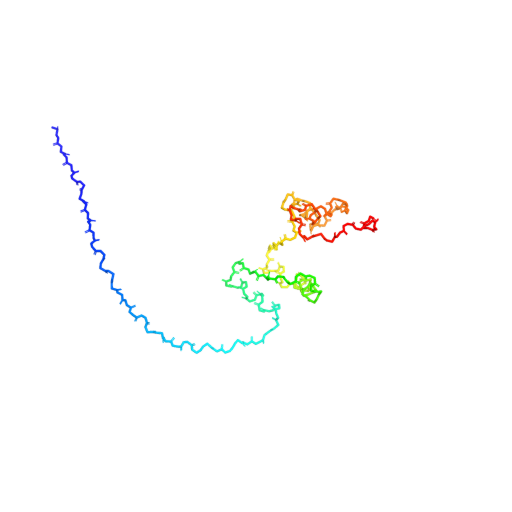 ? -9.804 -4.517 4.486 1.00 96.62 73 ARG A C 1
ATOM 532 O O . ARG A 1 73 ? -10.443 -3.485 4.306 1.00 96.62 73 ARG A O 1
ATOM 539 N N . PHE A 1 74 ? -8.477 -4.595 4.364 1.00 96.25 74 PHE A N 1
ATOM 540 C CA . PHE A 1 74 ? -7.619 -3.450 4.072 1.00 96.25 74 PHE A CA 1
ATOM 541 C C . PHE A 1 74 ? -7.967 -2.842 2.716 1.00 96.25 74 PHE A C 1
ATOM 543 O O . PHE A 1 74 ? -8.426 -1.709 2.672 1.00 96.25 74 PHE A O 1
ATOM 550 N N . ALA A 1 75 ? -7.919 -3.623 1.632 1.00 91.38 75 ALA A N 1
ATOM 551 C CA . ALA A 1 75 ? -8.260 -3.138 0.288 1.00 91.38 75 ALA A CA 1
ATOM 552 C C . ALA A 1 75 ? -9.721 -2.652 0.141 1.00 91.38 75 ALA A C 1
ATOM 554 O O . ALA A 1 75 ? -10.043 -1.911 -0.782 1.00 91.38 75 ALA A O 1
ATOM 555 N N . LYS A 1 76 ? -10.628 -3.064 1.042 1.00 94.00 76 LYS A N 1
ATOM 556 C CA . LYS A 1 76 ? -12.022 -2.583 1.062 1.00 94.00 76 LYS A CA 1
ATOM 557 C C . LYS A 1 76 ? -12.175 -1.211 1.717 1.00 94.00 76 LYS A C 1
ATOM 559 O O . LYS A 1 76 ? -13.146 -0.522 1.422 1.00 94.00 76 LYS A O 1
ATOM 564 N N . GLN A 1 77 ? -11.287 -0.860 2.645 1.00 93.44 77 GLN A N 1
ATOM 565 C CA . GLN A 1 77 ? -11.383 0.358 3.458 1.00 93.44 77 GLN A CA 1
ATOM 566 C C . GLN A 1 77 ? -10.322 1.397 3.087 1.00 93.44 77 GLN A C 1
ATOM 568 O O . GLN A 1 77 ? -10.544 2.591 3.266 1.00 93.44 77 GLN A O 1
ATOM 573 N N . VAL A 1 78 ? -9.187 0.952 2.551 1.00 95.12 78 VAL A N 1
ATOM 574 C CA . VAL A 1 78 ? -8.011 1.763 2.251 1.00 95.12 78 VAL A CA 1
ATOM 575 C C . VAL A 1 78 ? -7.740 1.689 0.755 1.00 95.12 78 VAL A C 1
ATOM 577 O O . VAL A 1 78 ? -7.483 0.616 0.214 1.00 95.12 78 VAL A O 1
ATOM 580 N N . GLY A 1 79 ? -7.823 2.837 0.082 1.00 90.88 79 GLY A N 1
ATOM 581 C CA . GLY A 1 79 ? -7.637 2.923 -1.370 1.00 90.88 79 GLY A CA 1
ATOM 582 C C . GLY A 1 79 ? -6.213 3.255 -1.811 1.00 90.88 79 GLY A C 1
ATOM 583 O O . GLY A 1 79 ? -5.841 2.926 -2.929 1.00 90.88 79 GLY A O 1
ATOM 584 N N . ASN A 1 80 ? -5.421 3.905 -0.953 1.00 94.25 80 ASN A N 1
ATOM 585 C CA . ASN A 1 80 ? -4.087 4.395 -1.298 1.00 94.25 80 ASN A CA 1
ATOM 586 C C . ASN A 1 80 ? -3.083 4.035 -0.203 1.00 94.25 80 ASN A C 1
ATOM 588 O O . ASN A 1 80 ? -3.391 4.151 0.983 1.00 94.25 80 ASN A O 1
ATOM 592 N N . VAL A 1 81 ? -1.873 3.662 -0.616 1.00 95.12 81 VAL A N 1
ATOM 593 C CA . VAL A 1 81 ? -0.719 3.448 0.262 1.00 95.12 81 VAL A CA 1
ATOM 594 C C . VAL A 1 81 ? 0.398 4.365 -0.218 1.00 95.12 81 VAL A C 1
ATOM 596 O O . VAL A 1 81 ? 0.730 4.367 -1.399 1.00 95.12 81 VAL A O 1
ATOM 599 N N . VAL A 1 82 ? 0.957 5.154 0.697 1.00 95.00 82 VAL A N 1
ATOM 600 C CA . VAL A 1 82 ? 2.089 6.049 0.432 1.00 95.00 82 VAL A CA 1
ATOM 601 C C . VAL A 1 82 ? 3.271 5.544 1.248 1.00 95.00 82 VAL A C 1
ATOM 603 O O . VAL A 1 82 ? 3.114 5.274 2.436 1.00 95.00 82 VAL A O 1
ATOM 606 N N . VAL A 1 83 ? 4.433 5.398 0.612 1.00 92.75 83 VAL A N 1
ATOM 607 C CA . VAL A 1 83 ? 5.653 4.860 1.231 1.00 92.75 83 VAL A CA 1
ATOM 608 C C . VAL A 1 83 ? 6.791 5.871 1.160 1.00 92.75 83 VAL A C 1
ATOM 610 O O . VAL A 1 83 ? 6.857 6.672 0.231 1.00 92.75 83 VAL A O 1
ATOM 613 N N . GLU A 1 84 ? 7.695 5.822 2.136 1.00 89.00 84 GLU A N 1
ATOM 614 C CA . GLU A 1 84 ? 8.866 6.705 2.208 1.00 89.00 84 GLU A CA 1
ATOM 615 C C . GLU A 1 84 ? 9.959 6.327 1.194 1.00 89.00 84 GLU A C 1
ATOM 617 O O . GLU A 1 84 ? 10.620 7.196 0.633 1.00 89.00 84 GLU A O 1
ATOM 622 N N . PHE A 1 85 ? 10.134 5.031 0.928 1.00 85.06 85 PHE A N 1
ATOM 623 C CA . PHE A 1 85 ? 11.266 4.483 0.170 1.00 85.06 85 PHE A CA 1
ATOM 62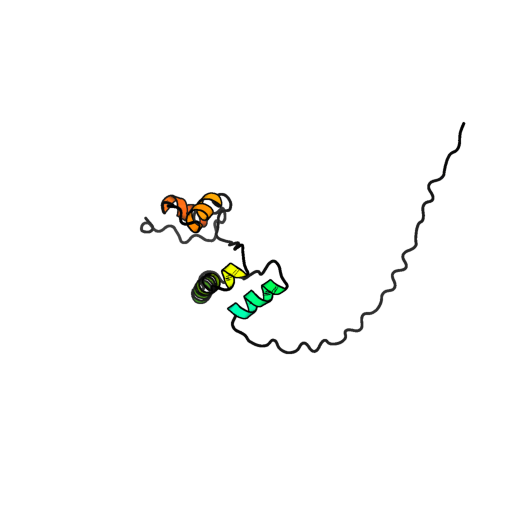4 C C . PHE A 1 85 ? 11.071 4.462 -1.361 1.00 85.06 85 PHE A C 1
ATOM 626 O O . PHE A 1 85 ? 11.828 3.797 -2.065 1.00 85.06 85 PHE A O 1
ATOM 633 N N . GLY A 1 86 ? 10.049 5.142 -1.894 1.00 87.31 86 GLY A N 1
ATOM 634 C CA . GLY A 1 86 ? 9.700 5.125 -3.320 1.00 87.31 86 GLY A CA 1
ATOM 635 C C . GLY A 1 86 ? 10.016 6.431 -4.053 1.00 87.31 86 GLY A C 1
ATOM 636 O O . GLY A 1 86 ? 9.881 7.519 -3.493 1.00 87.31 86 GLY A O 1
ATOM 637 N N . ASN A 1 87 ? 10.379 6.350 -5.335 1.00 88.94 87 ASN A N 1
ATOM 638 C CA . ASN A 1 87 ? 10.512 7.523 -6.198 1.00 88.94 87 ASN A CA 1
ATOM 639 C C . ASN A 1 87 ? 9.179 7.869 -6.881 1.00 88.94 87 ASN A C 1
ATOM 641 O O . ASN A 1 87 ? 8.665 7.116 -7.707 1.00 88.94 87 ASN A O 1
ATOM 645 N N . ALA A 1 88 ? 8.655 9.064 -6.602 1.00 91.12 88 ALA A N 1
ATOM 646 C CA . ALA A 1 88 ? 7.424 9.565 -7.207 1.00 91.12 88 ALA A CA 1
ATOM 647 C C . ALA A 1 88 ? 7.488 9.707 -8.743 1.00 91.12 88 ALA A C 1
ATOM 649 O O . ALA A 1 88 ? 6.451 9.607 -9.398 1.00 91.12 88 ALA A O 1
ATOM 650 N N . SER A 1 89 ? 8.667 9.904 -9.353 1.00 92.56 89 SER A N 1
ATOM 651 C CA . SER A 1 89 ? 8.776 9.929 -10.823 1.00 92.56 89 SER A CA 1
ATOM 652 C C . SER A 1 89 ? 8.531 8.559 -11.461 1.00 92.56 89 SER A C 1
ATOM 654 O O . SER A 1 89 ? 8.246 8.492 -12.652 1.00 92.56 89 SER A O 1
ATOM 656 N N . GLN A 1 90 ? 8.592 7.485 -10.669 1.00 94.62 90 GLN A N 1
ATOM 657 C CA . GLN A 1 90 ? 8.346 6.104 -11.085 1.00 94.62 90 GLN A CA 1
ATOM 658 C C . GLN A 1 90 ? 6.890 5.657 -10.834 1.00 94.62 90 GLN A C 1
ATOM 660 O O . GLN A 1 90 ? 6.587 4.468 -10.930 1.00 94.62 90 GLN A O 1
ATOM 665 N N . GLN A 1 91 ? 5.961 6.585 -10.543 1.00 95.56 91 GLN A N 1
ATOM 666 C CA . GLN A 1 91 ? 4.553 6.255 -10.266 1.00 95.56 91 GLN A CA 1
ATOM 667 C C . GLN A 1 91 ? 3.914 5.422 -11.391 1.00 95.56 91 GLN A C 1
ATOM 669 O O . GLN A 1 91 ? 3.233 4.437 -11.127 1.00 95.56 91 GLN A O 1
ATOM 674 N N . GLN A 1 92 ? 4.187 5.758 -12.654 1.00 97.00 92 GLN A N 1
ATOM 675 C CA . GLN A 1 92 ? 3.646 5.010 -13.793 1.00 97.00 92 GLN A CA 1
ATOM 676 C C . GLN A 1 92 ? 4.166 3.561 -13.848 1.00 97.00 92 GLN A C 1
ATOM 678 O O . GLN A 1 92 ? 3.423 2.651 -14.225 1.00 97.00 92 GLN A O 1
ATOM 683 N N . THR A 1 93 ? 5.427 3.343 -13.469 1.00 96.75 93 THR A N 1
ATOM 684 C CA . THR A 1 93 ? 6.069 2.023 -13.427 1.00 96.75 93 THR A CA 1
ATOM 685 C C . THR A 1 93 ? 5.405 1.139 -12.375 1.00 96.75 93 THR A C 1
ATOM 687 O O . THR A 1 93 ? 4.962 0.030 -12.689 1.00 96.75 93 THR A O 1
ATOM 690 N N . ILE A 1 94 ? 5.262 1.643 -11.141 1.00 96.56 94 ILE A N 1
ATOM 691 C CA . ILE A 1 94 ? 4.624 0.880 -10.062 1.00 96.56 94 ILE A CA 1
ATOM 692 C C . ILE A 1 94 ? 3.130 0.662 -10.328 1.00 96.56 94 ILE A C 1
ATOM 694 O O . ILE A 1 94 ? 2.647 -0.446 -10.106 1.00 96.56 94 ILE A O 1
ATOM 698 N N . ASP A 1 95 ? 2.419 1.644 -10.897 1.00 97.12 95 ASP A N 1
ATOM 699 C CA . ASP A 1 95 ? 1.011 1.505 -11.290 1.00 97.12 95 ASP A CA 1
ATOM 700 C C . ASP A 1 95 ? 0.828 0.368 -12.303 1.00 97.12 95 ASP A C 1
ATOM 702 O O . ASP A 1 95 ? -0.094 -0.441 -12.180 1.00 97.12 95 ASP A O 1
ATOM 706 N N . ARG A 1 96 ? 1.713 0.265 -13.303 1.00 98.06 96 ARG A N 1
ATOM 707 C CA . ARG A 1 96 ? 1.669 -0.825 -14.288 1.00 98.06 96 ARG A CA 1
ATOM 708 C C . ARG A 1 96 ? 1.873 -2.184 -13.621 1.00 98.06 96 ARG A C 1
ATOM 710 O O . ARG A 1 96 ? 1.114 -3.110 -13.904 1.00 98.06 96 ARG A O 1
ATOM 717 N N . TYR A 1 97 ? 2.847 -2.280 -12.719 1.00 97.25 97 TYR A N 1
ATOM 718 C CA . TYR A 1 97 ? 3.158 -3.510 -11.993 1.00 97.25 97 TYR A CA 1
ATOM 719 C C . TYR A 1 97 ? 1.996 -3.974 -11.103 1.00 97.25 97 TYR A C 1
ATOM 721 O O . TYR A 1 97 ? 1.553 -5.117 -11.213 1.00 97.25 97 TYR A O 1
ATOM 729 N N . VAL A 1 98 ? 1.438 -3.093 -10.262 1.00 94.31 98 VAL A N 1
ATOM 730 C CA . VAL A 1 98 ? 0.347 -3.465 -9.336 1.00 94.31 98 VAL A CA 1
ATOM 731 C C . VAL A 1 98 ? -0.963 -3.791 -10.058 1.00 94.31 98 VAL A C 1
ATOM 733 O O . VAL A 1 98 ? -1.762 -4.573 -9.548 1.00 94.31 98 VAL A O 1
ATOM 736 N N . ASN A 1 99 ? -1.165 -3.255 -11.267 1.00 96.25 99 ASN A N 1
ATOM 737 C CA . ASN A 1 99 ? -2.286 -3.614 -12.140 1.00 96.25 99 ASN A CA 1
ATOM 738 C C . ASN A 1 99 ? -2.070 -4.938 -12.906 1.00 96.25 99 ASN A C 1
ATOM 740 O O . ASN A 1 99 ? -2.891 -5.299 -13.750 1.00 96.25 99 ASN A O 1
ATOM 744 N N . GLY A 1 100 ? -0.991 -5.676 -12.619 1.00 97.06 100 GLY A N 1
ATOM 745 C CA . GLY A 1 100 ? -0.690 -6.974 -13.227 1.00 97.06 100 GLY A CA 1
ATOM 746 C C . GLY A 1 100 ? -0.054 -6.889 -14.616 1.00 97.06 100 GLY A C 1
ATOM 747 O O . GLY A 1 100 ? -0.039 -7.883 -15.340 1.00 97.06 100 GLY A O 1
ATOM 748 N N . GLY A 1 101 ? 0.439 -5.714 -15.010 1.00 98.00 101 GLY A N 1
ATOM 749 C CA . GLY A 1 101 ? 1.227 -5.558 -16.225 1.00 98.00 101 GLY A CA 1
ATOM 750 C C . GLY A 1 101 ? 2.601 -6.213 -16.094 1.00 98.00 101 GLY A C 1
ATOM 751 O O . GLY A 1 101 ? 3.158 -6.312 -15.002 1.00 98.00 101 GLY A O 1
ATOM 752 N N . ASP A 1 102 ? 3.161 -6.625 -17.229 1.00 97.19 102 ASP A N 1
ATOM 753 C CA . ASP A 1 102 ? 4.542 -7.097 -17.287 1.00 97.19 102 ASP A CA 1
ATOM 754 C C . ASP A 1 102 ? 5.496 -5.896 -17.154 1.00 97.19 102 ASP A C 1
ATOM 756 O O . ASP A 1 102 ? 5.423 -4.918 -17.914 1.00 97.19 102 ASP A O 1
ATOM 760 N N . VAL A 1 103 ? 6.344 -5.928 -16.129 1.00 97.69 103 VAL A N 1
ATOM 761 C CA . VAL A 1 103 ? 7.343 -4.895 -15.837 1.00 97.69 103 VAL A CA 1
ATOM 762 C C . VAL A 1 103 ? 8.672 -5.609 -15.615 1.00 97.69 103 VAL A C 1
ATOM 764 O O . VAL A 1 103 ? 8.805 -6.321 -14.616 1.00 97.69 103 VAL A O 1
ATOM 767 N N . PRO A 1 104 ? 9.645 -5.446 -16.527 1.00 96.62 104 PRO A N 1
ATOM 768 C CA . PRO A 1 104 ? 10.986 -5.981 -16.344 1.00 96.62 104 PRO A CA 1
ATOM 769 C C . PRO A 1 104 ? 11.584 -5.549 -15.001 1.00 96.62 104 PRO A C 1
ATOM 771 O O . PRO A 1 104 ? 11.371 -4.426 -14.546 1.00 96.62 104 PRO A O 1
ATOM 774 N N . TYR A 1 105 ? 12.320 -6.444 -14.342 1.00 93.56 105 TYR A N 1
ATOM 775 C CA . TYR A 1 105 ? 12.853 -6.182 -13.001 1.00 93.56 105 TYR A CA 1
ATOM 776 C C . TYR A 1 105 ? 13.806 -4.979 -12.962 1.00 93.56 105 TYR A C 1
ATOM 778 O O . TYR A 1 105 ? 13.817 -4.228 -11.991 1.00 93.56 105 TYR A O 1
ATOM 786 N N . ASP A 1 106 ? 14.588 -4.779 -14.020 1.00 92.94 106 ASP A N 1
ATOM 787 C CA . ASP A 1 106 ? 15.506 -3.655 -14.178 1.00 92.94 106 ASP A CA 1
ATOM 788 C C . ASP A 1 106 ? 14.796 -2.300 -14.260 1.00 92.94 106 ASP A C 1
ATOM 790 O O . ASP A 1 106 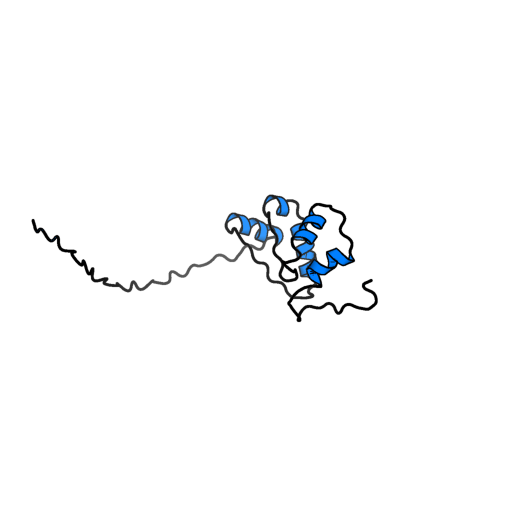? 15.363 -1.321 -13.780 1.00 92.94 106 ASP A O 1
ATOM 794 N N . GLU A 1 107 ? 13.569 -2.266 -14.784 1.00 94.62 107 GLU A N 1
ATOM 795 C CA . GLU A 1 107 ? 12.672 -1.106 -14.741 1.00 94.62 107 GLU A CA 1
ATOM 796 C C . GLU A 1 107 ? 11.973 -1.003 -13.376 1.00 94.62 107 GLU A C 1
ATOM 798 O O . GLU A 1 107 ? 11.989 0.045 -12.735 1.00 94.62 107 GLU A O 1
ATOM 803 N N . LEU A 1 108 ? 11.401 -2.105 -12.875 1.00 94.69 108 LEU A N 1
ATOM 804 C CA . LEU A 1 108 ? 10.658 -2.120 -11.611 1.00 94.69 108 LEU A CA 1
ATOM 805 C C . LEU A 1 108 ? 11.524 -1.671 -10.429 1.00 94.69 108 LEU A C 1
ATOM 807 O O . LEU A 1 108 ? 11.057 -0.922 -9.572 1.00 94.69 108 LEU A O 1
ATOM 811 N N . ARG A 1 109 ? 12.791 -2.097 -10.388 1.00 91.69 109 ARG A N 1
ATOM 812 C CA . ARG A 1 109 ? 13.712 -1.750 -9.301 1.00 91.69 109 ARG A CA 1
ATOM 813 C C . ARG A 1 109 ? 13.969 -0.252 -9.192 1.00 91.69 109 ARG A C 1
ATOM 815 O O . ARG A 1 109 ? 14.337 0.202 -8.114 1.00 91.69 109 ARG A O 1
ATOM 822 N N . GLU A 1 110 ? 13.791 0.524 -10.263 1.00 91.31 110 GLU A N 1
ATOM 823 C CA . GLU A 1 110 ? 13.980 1.978 -10.215 1.00 91.31 110 GLU A CA 1
ATOM 824 C C . GLU A 1 110 ? 13.010 2.635 -9.229 1.00 91.31 110 GLU A C 1
ATOM 826 O O . GLU A 1 110 ? 13.364 3.635 -8.610 1.00 91.31 110 GLU A O 1
ATOM 831 N N . VAL A 1 111 ? 11.842 2.025 -8.984 1.00 92.31 111 VAL A N 1
ATOM 832 C CA . VAL A 1 111 ? 10.860 2.503 -7.999 1.00 92.31 111 VAL A CA 1
ATOM 833 C C . VAL A 1 111 ? 11.490 2.714 -6.618 1.00 92.31 111 VAL A C 1
ATOM 835 O O . VAL A 1 111 ? 11.153 3.698 -5.966 1.00 92.31 111 VAL A O 1
ATOM 838 N N . TRP A 1 112 ? 12.401 1.839 -6.177 1.00 89.12 112 TRP A N 1
ATOM 839 C CA . TRP A 1 112 ? 13.064 1.940 -4.865 1.00 89.12 112 TRP A CA 1
ATOM 840 C C . TRP A 1 112 ? 14.579 2.182 -4.938 1.00 89.12 112 TRP A C 1
ATOM 842 O O . TRP A 1 112 ? 15.184 2.560 -3.938 1.00 89.12 112 TRP A O 1
ATOM 852 N N . ALA A 1 113 ? 15.213 1.976 -6.094 1.00 84.56 113 ALA A N 1
ATOM 853 C CA . ALA A 1 113 ? 16.654 2.166 -6.270 1.00 84.56 113 ALA A CA 1
ATOM 854 C C . ALA A 1 113 ? 17.025 3.552 -6.817 1.00 84.56 113 ALA A C 1
ATOM 856 O O . ALA A 1 113 ? 18.119 4.037 -6.535 1.00 84.56 113 ALA A O 1
ATOM 857 N N . ASP A 1 114 ? 16.139 4.190 -7.587 1.00 80.38 114 ASP A N 1
ATOM 858 C CA . ASP A 1 114 ? 16.342 5.538 -8.127 1.00 80.38 114 ASP A CA 1
ATOM 859 C C . ASP A 1 114 ? 15.685 6.574 -7.211 1.00 80.38 114 ASP A C 1
ATOM 861 O O . ASP A 1 114 ? 14.836 7.348 -7.630 1.00 80.38 114 ASP A O 1
ATOM 865 N N . THR A 1 115 ? 16.002 6.563 -5.917 1.00 67.62 115 THR A N 1
ATOM 866 C CA . THR A 1 115 ? 15.469 7.558 -4.978 1.00 67.62 115 THR A CA 1
ATOM 867 C C . THR A 1 115 ? 16.510 8.638 -4.712 1.00 67.62 115 THR A C 1
ATOM 869 O O . THR A 1 115 ? 17.709 8.386 -4.598 1.00 67.62 115 THR A O 1
ATOM 872 N N . SER A 1 116 ? 16.057 9.884 -4.578 1.00 58.47 116 SER A N 1
ATOM 873 C CA . SER A 1 116 ? 16.910 11.031 -4.246 1.00 58.47 116 SER A CA 1
ATOM 874 C C . SER A 1 116 ? 17.411 11.017 -2.790 1.00 58.47 116 SER A C 1
ATOM 876 O O . SER A 1 116 ? 18.093 11.951 -2.361 1.00 58.47 116 SER A O 1
ATOM 878 N N . TYR A 1 117 ? 17.114 9.954 -2.032 1.00 55.72 117 TYR A N 1
ATOM 879 C CA . TYR A 1 117 ? 17.492 9.790 -0.634 1.00 55.72 117 TYR A CA 1
ATOM 880 C C . TYR A 1 117 ? 18.741 8.909 -0.499 1.00 55.72 117 TYR A C 1
ATOM 882 O O . TYR A 1 117 ? 18.693 7.685 -0.458 1.00 55.72 117 TYR A O 1
ATOM 890 N N . VAL A 1 118 ? 19.895 9.564 -0.368 1.00 54.44 118 VAL A N 1
ATOM 891 C CA . VAL A 1 118 ? 21.243 8.957 -0.325 1.00 54.44 118 VAL A CA 1
ATOM 892 C C . VAL A 1 118 ? 21.501 8.092 0.937 1.00 54.44 118 VAL A C 1
ATOM 894 O O . VAL A 1 118 ? 22.577 7.521 1.096 1.00 54.44 118 VAL A O 1
ATOM 897 N N . GLY A 1 119 ? 20.533 7.987 1.856 1.00 53.97 119 GLY A N 1
ATOM 898 C CA . GLY A 1 119 ? 20.695 7.345 3.169 1.00 53.97 119 GLY A CA 1
ATOM 899 C C . GLY A 1 119 ? 20.208 5.896 3.290 1.00 53.97 119 GLY A C 1
ATOM 900 O O . GLY A 1 119 ? 20.640 5.208 4.211 1.00 53.97 119 GLY A O 1
ATOM 901 N N . TRP A 1 120 ? 19.348 5.419 2.383 1.00 53.88 120 TRP A N 1
ATOM 902 C CA . TRP A 1 120 ? 18.720 4.090 2.453 1.00 53.88 120 TRP A CA 1
ATOM 903 C C . TRP A 1 120 ? 19.126 3.242 1.244 1.00 53.88 120 TRP A C 1
ATOM 905 O O . TRP A 1 120 ? 18.312 2.886 0.405 1.00 53.88 120 TRP A O 1
ATOM 915 N N . PHE A 1 121 ? 20.415 2.944 1.099 1.00 56.62 121 PHE A N 1
ATOM 916 C CA . PHE A 1 121 ? 20.832 1.929 0.134 1.00 56.62 121 PHE A CA 1
ATOM 917 C C . PHE A 1 121 ? 20.999 0.593 0.867 1.00 56.62 121 PHE A C 1
ATOM 919 O O . PHE A 1 121 ? 21.965 0.449 1.628 1.00 56.62 121 PHE A O 1
ATOM 926 N N . PRO A 1 122 ? 20.193 -0.448 0.576 1.00 55.09 122 PRO A N 1
ATOM 927 C CA . PRO A 1 122 ? 20.805 -1.753 0.410 1.00 55.09 122 PRO A CA 1
ATOM 928 C C . PRO A 1 122 ? 21.848 -1.541 -0.688 1.00 55.09 122 PRO A C 1
ATOM 930 O O . PRO A 1 122 ? 21.499 -1.259 -1.832 1.00 55.09 122 PRO A O 1
ATOM 933 N N . GLN A 1 123 ? 23.130 -1.524 -0.312 1.00 49.25 123 GLN A N 1
ATOM 934 C CA . GLN A 1 123 ? 24.236 -1.437 -1.264 1.00 49.25 123 GLN A CA 1
ATOM 935 C C . GLN A 1 123 ? 23.917 -2.402 -2.403 1.00 49.25 123 GLN A C 1
ATOM 937 O O . GLN A 1 123 ? 23.758 -3.586 -2.115 1.00 49.25 123 GLN A O 1
ATOM 942 N N . LEU A 1 124 ? 23.784 -1.909 -3.642 1.00 53.78 124 LEU A N 1
ATOM 943 C CA . LEU A 1 124 ? 23.672 -2.777 -4.811 1.00 53.78 124 LEU A CA 1
ATOM 944 C C . LEU A 1 124 ? 24.859 -3.725 -4.744 1.00 53.78 124 LEU A C 1
ATOM 946 O O . LEU A 1 124 ? 26.012 -3.308 -4.908 1.00 53.78 124 LEU A O 1
ATOM 950 N N . ARG A 1 125 ? 24.596 -4.982 -4.399 1.00 55.56 125 ARG A N 1
ATOM 951 C CA . ARG A 1 125 ? 25.649 -5.974 -4.352 1.00 55.56 125 ARG A CA 1
ATOM 952 C C . ARG A 1 125 ? 25.804 -6.517 -5.765 1.00 55.56 125 ARG A C 1
ATOM 954 O O . ARG A 1 125 ? 24.821 -6.621 -6.494 1.00 55.56 125 ARG A O 1
ATOM 961 N N . PRO A 1 126 ? 27.022 -6.909 -6.166 1.00 52.97 126 PRO A N 1
ATOM 962 C CA . PRO A 1 126 ? 27.273 -7.442 -7.505 1.00 52.97 126 PRO A CA 1
ATOM 963 C C . PRO A 1 126 ? 26.424 -8.665 -7.909 1.00 52.97 126 PRO A C 1
ATOM 965 O O . PRO A 1 126 ? 26.536 -9.115 -9.041 1.00 52.97 126 PRO A O 1
ATOM 968 N N . TRP A 1 127 ? 25.623 -9.222 -6.996 1.00 53.88 127 TRP A N 1
ATOM 969 C CA . TRP A 1 127 ? 24.776 -10.403 -7.176 1.00 53.88 127 TRP A CA 1
ATOM 970 C C . TRP A 1 127 ? 23.271 -10.093 -7.237 1.00 53.88 127 TRP A C 1
ATOM 972 O O . TRP A 1 127 ? 22.483 -11.027 -7.317 1.00 53.88 127 TRP A O 1
ATOM 982 N N . ASP A 1 128 ? 22.866 -8.820 -7.221 1.00 56.59 128 ASP A N 1
ATOM 983 C CA . ASP A 1 128 ? 21.455 -8.411 -7.342 1.00 56.59 128 ASP A CA 1
ATOM 984 C C . ASP A 1 128 ? 20.987 -8.303 -8.821 1.00 56.59 128 ASP A C 1
ATOM 986 O O . ASP A 1 128 ? 19.993 -7.632 -9.110 1.00 56.59 128 ASP A O 1
ATOM 990 N N . THR A 1 129 ? 21.719 -8.935 -9.755 1.00 55.69 129 THR A N 1
ATOM 991 C CA . THR A 1 129 ? 21.442 -9.022 -11.207 1.00 55.69 129 THR A CA 1
ATOM 992 C C . THR A 1 129 ? 20.785 -10.334 -11.602 1.00 55.69 129 THR A C 1
ATOM 994 O O . THR A 1 129 ? 21.327 -11.383 -11.178 1.00 55.69 129 THR A O 1
#

pLDDT: mean 79.28, std 20.93, range [32.12, 98.06]

Foldseek 3Di:
DDDDDDDDDDPDDDDDDPDDDDPPPPPDDDDDDDPPLVVQLVCLVPDVDDDDDDDPPPVVVVVVVVVNCPPPVCVVRPVDDDDDQFDPVCVVQVVCVVVPHDHPPVSNCCRRPVDPDPPDDPPPDPPPD

Radius of gyration: 26.72 Å; chains: 1; bounding box: 52×77×52 Å